Protein AF-A0A1B9B0V7-F1 (afdb_monomer)

pLDDT: mean 81.34, std 14.89, range [5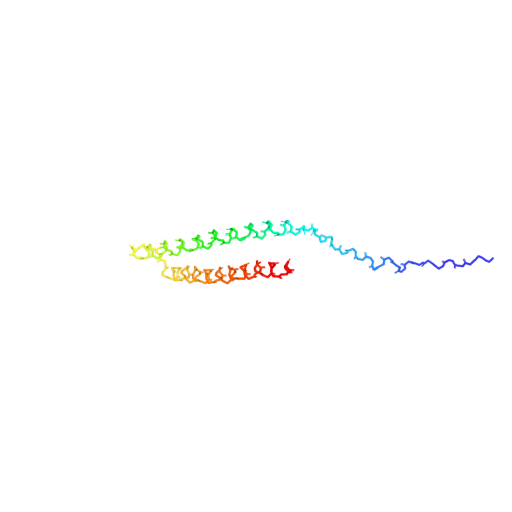0.75, 96.06]

Foldseek 3Di:
DDDDDDPPPPPPPPPPPDPPDPPCDPVNVVVVVVVVLVVLVVVLVVLVVVLVVLVVCVVVVHPHDPVVSVVSVVVSVVSVVVNVVVVVVVVVVVVVVVVVVD

Mean predicted aligned error: 13.0 Å

Sequence (102 aa):
MEPIQLNNSVSSIFTQKLPNSPNTTPYESQKSFASVLKKSIEEINTTQQESATMTQKLALGENVDLHNVMITSQKASITLQAAMEVRNKAVEAYQEIMRMSM

Secondary structure (DSSP, 8-state):
-PPP----TTTTSS-----------HHHHHHHHHHHHHHHHHHHHHHHHHHHHHHHHHHTT-S--HHHHHHHHHHHHHHHHHHHHHHHHHHHHHHHHHHH--

Radius of gyration: 27.79 Å; Cα contacts (8 Å, |Δi|>4): 31; chains: 1; bounding box: 95×32×55 Å

Structure (mmCIF, N/CA/C/O backbone):
data_AF-A0A1B9B0V7-F1
#
_entry.id   AF-A0A1B9B0V7-F1
#
loop_
_atom_site.group_PDB
_atom_site.id
_atom_site.type_symbol
_atom_site.label_atom_id
_atom_site.label_alt_id
_atom_site.label_comp_id
_atom_site.label_asym_id
_atom_site.label_entity_id
_atom_site.label_seq_id
_atom_site.pdbx_PDB_ins_code
_atom_site.Cartn_x
_atom_site.Cartn_y
_atom_site.Cartn_z
_atom_site.occupancy
_atom_site.B_iso_or_equiv
_atom_site.auth_seq_id
_atom_site.auth_comp_id
_atom_site.auth_asym_id
_atom_site.auth_atom_id
_atom_site.pdbx_PDB_model_num
ATOM 1 N N . MET A 1 1 ? 77.067 22.756 -13.889 1.00 50.75 1 MET A N 1
ATOM 2 C CA . MET A 1 1 ? 75.789 23.489 -13.786 1.00 50.75 1 MET A CA 1
ATOM 3 C C . MET A 1 1 ? 74.695 22.487 -14.119 1.00 50.75 1 MET A C 1
ATOM 5 O O . MET A 1 1 ? 74.474 22.218 -15.291 1.00 50.75 1 MET A O 1
ATOM 9 N N . GLU A 1 2 ? 74.134 21.825 -13.107 1.00 53.97 2 GLU A N 1
ATOM 10 C CA . GLU A 1 2 ? 73.054 20.842 -13.285 1.00 53.97 2 GLU A CA 1
ATOM 11 C C . GLU A 1 2 ? 71.706 21.560 -13.478 1.00 53.97 2 GLU A C 1
ATOM 13 O O . GLU A 1 2 ? 71.435 22.521 -12.753 1.00 53.97 2 GLU A O 1
ATOM 18 N N . PRO A 1 3 ? 70.868 21.152 -14.450 1.00 55.28 3 PRO A N 1
ATOM 19 C CA . PRO A 1 3 ? 69.569 21.773 -14.662 1.00 55.28 3 PRO A CA 1
ATOM 20 C C . PRO A 1 3 ? 68.582 21.372 -13.560 1.00 55.28 3 PRO A C 1
ATOM 22 O O . PRO A 1 3 ? 68.449 20.205 -13.195 1.00 55.28 3 PRO A O 1
ATOM 25 N N . ILE A 1 4 ? 67.868 22.373 -13.051 1.00 60.47 4 ILE A N 1
ATOM 26 C CA . ILE A 1 4 ? 66.798 22.244 -12.062 1.00 60.47 4 ILE A CA 1
ATOM 27 C C . ILE A 1 4 ? 65.682 21.369 -12.650 1.00 60.47 4 ILE A C 1
ATOM 29 O O . ILE A 1 4 ? 65.048 21.742 -13.637 1.00 60.47 4 ILE A O 1
ATOM 33 N N . GLN A 1 5 ? 65.424 20.216 -12.032 1.00 56.53 5 GLN A N 1
ATOM 34 C CA . GLN A 1 5 ? 64.264 19.381 -12.342 1.00 56.53 5 GLN A CA 1
ATOM 35 C C . GLN A 1 5 ? 63.019 19.996 -11.696 1.00 56.53 5 GLN A C 1
ATOM 37 O O . GLN A 1 5 ? 62.894 20.041 -10.470 1.00 56.53 5 GLN A O 1
ATOM 42 N N . LEU A 1 6 ? 62.101 20.493 -12.524 1.00 52.88 6 LEU A N 1
ATOM 43 C CA . LEU A 1 6 ? 60.824 21.040 -12.081 1.00 52.88 6 LEU A CA 1
ATOM 44 C C . LEU A 1 6 ? 59.933 19.883 -11.594 1.00 52.88 6 LEU A C 1
ATOM 46 O O . LEU A 1 6 ? 59.395 19.109 -12.383 1.00 52.88 6 LEU A O 1
ATOM 50 N N . ASN A 1 7 ? 59.825 19.738 -10.273 1.00 60.59 7 ASN A N 1
ATOM 51 C CA . ASN A 1 7 ? 58.964 18.762 -9.614 1.00 60.59 7 ASN A CA 1
ATOM 52 C C . ASN A 1 7 ? 57.489 19.049 -9.945 1.00 60.59 7 ASN A C 1
ATOM 54 O O . ASN A 1 7 ? 56.891 19.996 -9.435 1.00 60.59 7 ASN A O 1
ATOM 58 N N . ASN A 1 8 ? 56.900 18.197 -10.781 1.00 61.19 8 ASN A N 1
ATOM 59 C CA . ASN A 1 8 ? 55.516 18.275 -11.237 1.00 61.19 8 ASN A CA 1
ATOM 60 C C . ASN A 1 8 ? 54.524 17.746 -10.171 1.00 61.19 8 ASN A C 1
ATOM 62 O O . ASN A 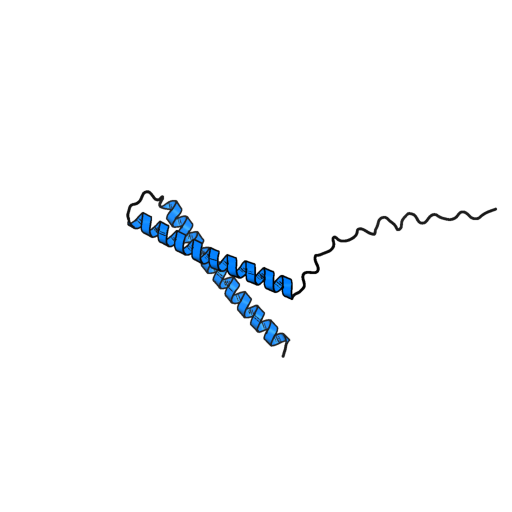1 8 ? 53.728 16.843 -10.420 1.00 61.19 8 ASN A O 1
ATOM 66 N N . SER A 1 9 ? 54.566 18.308 -8.959 1.00 58.12 9 SER A N 1
ATOM 67 C CA . SER A 1 9 ? 53.707 17.911 -7.825 1.00 58.12 9 SER A CA 1
ATOM 68 C C . SER A 1 9 ? 52.265 18.446 -7.890 1.00 58.12 9 SER A C 1
ATOM 70 O O . SER A 1 9 ? 51.515 18.297 -6.932 1.00 58.12 9 SER A O 1
ATOM 72 N N . VAL A 1 10 ? 51.838 19.045 -9.005 1.00 58.59 10 VAL A N 1
ATOM 73 C CA . VAL A 1 10 ? 50.476 19.602 -9.156 1.00 58.59 10 VAL A CA 1
ATOM 74 C C . VAL A 1 10 ? 49.476 18.636 -9.805 1.00 58.59 10 VAL A C 1
ATOM 76 O O . VAL A 1 10 ? 48.278 18.901 -9.807 1.00 58.59 10 VAL A O 1
ATOM 79 N N . SER A 1 11 ? 49.928 17.478 -10.293 1.00 53.47 11 SER A N 1
ATOM 80 C CA . SER A 1 11 ? 49.059 16.492 -10.958 1.00 53.47 11 SER A CA 1
ATOM 81 C C . SER A 1 11 ? 48.298 15.569 -9.991 1.00 53.47 11 SER A C 1
ATOM 83 O O . SER A 1 11 ? 47.427 14.817 -10.420 1.00 53.47 11 SER A O 1
ATOM 85 N N . SER A 1 12 ? 48.605 15.593 -8.689 1.00 55.56 12 SER A N 1
ATOM 86 C CA . SER A 1 12 ? 48.060 14.650 -7.696 1.00 55.56 12 SER A CA 1
ATOM 87 C C . SER A 1 12 ? 46.771 15.111 -7.003 1.00 55.56 12 SER A C 1
ATOM 89 O O . SER A 1 12 ? 46.142 14.319 -6.307 1.00 55.56 12 SER A O 1
ATOM 91 N N . ILE A 1 13 ? 46.329 16.353 -7.219 1.00 58.97 13 ILE A N 1
ATOM 92 C CA . ILE A 1 13 ? 45.152 16.934 -6.545 1.00 58.97 13 ILE A CA 1
ATOM 93 C C . ILE A 1 13 ? 43.819 16.717 -7.279 1.00 58.97 13 ILE A C 1
ATOM 95 O O . ILE A 1 13 ? 42.772 16.993 -6.704 1.00 58.97 13 ILE A O 1
ATOM 99 N N . PHE A 1 14 ? 43.819 16.186 -8.509 1.00 57.66 14 PHE A N 1
ATOM 100 C CA . PHE A 1 14 ? 42.581 16.006 -9.289 1.00 57.66 14 PHE A CA 1
ATOM 101 C C . PHE A 1 14 ? 42.087 14.553 -9.409 1.00 57.66 14 PHE A C 1
ATOM 103 O O . PHE A 1 14 ? 41.020 14.310 -9.964 1.00 57.66 14 PHE A O 1
ATOM 110 N N . THR A 1 15 ? 42.781 13.560 -8.842 1.00 58.41 15 THR A N 1
ATOM 111 C CA . THR A 1 15 ? 42.252 12.179 -8.826 1.00 58.41 15 THR A CA 1
ATOM 112 C C . THR A 1 15 ? 41.390 11.951 -7.585 1.00 58.41 15 THR A C 1
ATOM 114 O O . THR A 1 15 ? 41.691 11.119 -6.729 1.00 58.41 15 THR A O 1
ATOM 117 N N . GLN A 1 16 ? 40.287 12.697 -7.478 1.00 55.09 16 GLN A N 1
ATOM 118 C CA . GLN A 1 16 ? 39.199 12.313 -6.587 1.00 55.09 16 GLN A CA 1
ATOM 119 C C . GLN A 1 16 ? 38.523 11.088 -7.208 1.00 55.09 16 GLN A C 1
ATOM 121 O O . GLN A 1 16 ? 37.670 11.190 -8.086 1.00 55.09 16 GLN A O 1
ATOM 126 N N . LYS A 1 17 ? 38.968 9.913 -6.761 1.00 52.38 17 LYS A N 1
ATOM 127 C CA . LYS A 1 17 ? 38.316 8.618 -6.951 1.00 52.38 17 LYS A CA 1
ATOM 128 C C . LYS A 1 17 ? 36.813 8.785 -6.707 1.00 52.38 17 LYS A C 1
ATOM 130 O O . LYS A 1 17 ? 36.393 8.940 -5.560 1.00 52.38 17 LYS A O 1
ATOM 135 N N . LEU A 1 18 ? 36.021 8.772 -7.783 1.00 52.88 18 LEU A N 1
ATOM 136 C CA . LEU A 1 18 ? 34.573 8.622 -7.682 1.00 52.88 18 LEU A CA 1
ATOM 137 C C . LEU A 1 18 ? 34.300 7.393 -6.800 1.00 52.88 18 LEU A C 1
ATOM 139 O O . LEU A 1 18 ? 34.965 6.363 -6.980 1.00 52.88 18 LEU A O 1
ATOM 143 N N . PRO A 1 19 ? 33.370 7.480 -5.834 1.00 54.31 19 PRO A N 1
ATOM 144 C CA . PRO A 1 19 ? 32.979 6.321 -5.060 1.00 54.31 19 PRO A CA 1
ATOM 145 C C . PRO A 1 19 ? 32.515 5.255 -6.046 1.00 54.31 19 PRO A C 1
ATOM 147 O O . PRO A 1 19 ? 31.714 5.518 -6.940 1.00 54.31 19 PRO A O 1
ATOM 150 N N . ASN A 1 20 ? 33.108 4.076 -5.898 1.00 53.00 20 ASN A N 1
ATOM 151 C CA . ASN A 1 20 ? 32.792 2.867 -6.628 1.00 53.00 20 ASN A CA 1
ATOM 152 C C . ASN A 1 20 ? 31.273 2.664 -6.570 1.00 53.00 20 ASN A C 1
ATOM 154 O O . ASN A 1 20 ? 30.753 2.210 -5.551 1.00 53.00 20 ASN A O 1
ATOM 158 N N . SER A 1 21 ? 30.569 3.068 -7.630 1.00 58.56 21 SER A N 1
ATOM 159 C CA .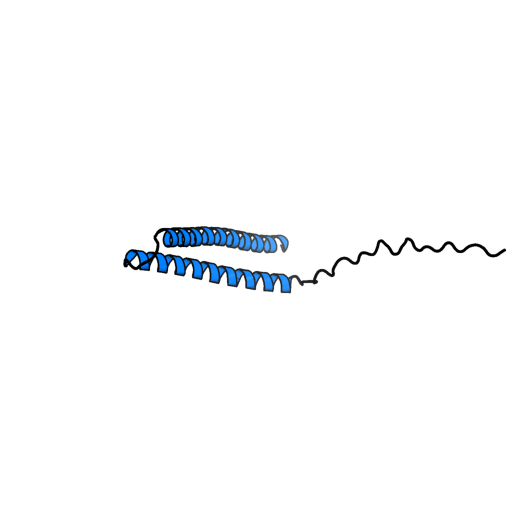 SER A 1 21 ? 29.160 2.741 -7.796 1.00 58.56 21 SER A CA 1
ATOM 160 C C . SER A 1 21 ? 29.098 1.217 -7.741 1.00 58.56 21 SER A C 1
ATOM 162 O O . SER A 1 21 ? 29.861 0.577 -8.475 1.00 58.56 21 SER A O 1
ATOM 164 N N . PRO A 1 22 ? 28.311 0.600 -6.843 1.00 59.56 22 PRO A N 1
ATOM 165 C CA . PRO A 1 22 ? 28.138 -0.837 -6.905 1.00 59.56 22 PRO A CA 1
ATOM 166 C C . PRO A 1 22 ? 27.628 -1.123 -8.314 1.00 59.56 22 PRO A C 1
ATOM 168 O O . PRO A 1 22 ? 26.576 -0.613 -8.705 1.00 59.56 22 PRO A O 1
ATOM 171 N N . ASN A 1 23 ? 28.427 -1.857 -9.095 1.00 60.94 23 ASN A N 1
ATOM 172 C CA . ASN A 1 23 ? 28.062 -2.359 -10.413 1.00 60.94 23 ASN A CA 1
ATOM 173 C C . ASN A 1 23 ? 26.914 -3.356 -10.218 1.00 60.94 23 ASN A C 1
ATOM 175 O O . ASN A 1 23 ? 27.106 -4.565 -10.294 1.00 60.94 23 ASN A O 1
ATOM 179 N N . THR A 1 24 ? 25.738 -2.838 -9.873 1.00 68.94 24 THR A N 1
ATOM 180 C CA . THR A 1 24 ? 24.500 -3.589 -9.781 1.00 68.94 24 THR A CA 1
ATOM 181 C C . THR A 1 24 ? 24.185 -3.986 -11.201 1.00 68.94 24 THR A C 1
ATOM 183 O O . THR A 1 24 ? 23.910 -3.155 -12.071 1.00 68.94 24 THR A O 1
ATOM 186 N N . THR A 1 25 ? 24.339 -5.275 -11.475 1.00 83.94 25 THR A N 1
ATOM 187 C CA . THR A 1 25 ? 24.000 -5.789 -12.796 1.00 83.94 25 THR A CA 1
ATOM 188 C C . THR A 1 25 ? 22.511 -5.520 -13.051 1.00 83.94 25 THR A C 1
ATOM 190 O O . THR A 1 25 ? 21.724 -5.485 -12.097 1.00 83.94 25 THR A O 1
ATOM 193 N N . PRO A 1 26 ? 22.072 -5.360 -14.312 1.00 79.50 26 PRO A N 1
ATOM 194 C CA . PRO A 1 26 ? 20.650 -5.205 -14.627 1.00 79.50 26 PRO A CA 1
ATOM 195 C C . PRO A 1 26 ? 19.771 -6.280 -13.962 1.00 79.50 26 PRO A C 1
ATOM 197 O O . PRO A 1 26 ? 18.665 -5.995 -13.507 1.00 79.50 26 PRO A O 1
ATOM 200 N N . TYR A 1 27 ? 20.313 -7.494 -13.817 1.00 81.00 27 TYR A N 1
ATOM 201 C CA . TYR A 1 27 ? 19.690 -8.610 -13.113 1.00 81.00 27 TYR A CA 1
ATOM 202 C C . TYR A 1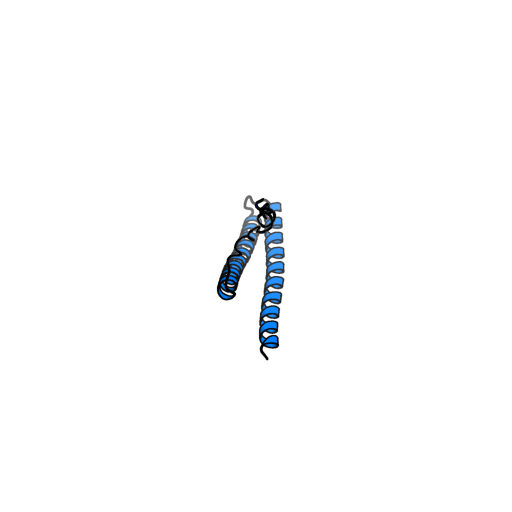 27 ? 19.518 -8.375 -11.599 1.00 81.00 27 TYR A C 1
ATOM 204 O O . TYR A 1 27 ? 18.452 -8.643 -11.043 1.00 81.00 27 TYR A O 1
ATOM 212 N N . GLU A 1 28 ? 20.532 -7.845 -10.912 1.00 83.94 28 GLU A N 1
ATOM 213 C CA . GLU A 1 28 ? 20.435 -7.515 -9.482 1.00 83.94 28 GLU A CA 1
ATOM 214 C C . GLU A 1 28 ? 19.445 -6.377 -9.219 1.00 83.94 28 GLU A C 1
ATOM 216 O O . GLU A 1 28 ? 18.650 -6.455 -8.277 1.00 83.94 28 GLU A O 1
ATOM 221 N N . SER A 1 29 ? 19.425 -5.364 -10.087 1.00 81.75 29 SER A N 1
ATOM 222 C CA . SER A 1 29 ? 18.456 -4.266 -10.025 1.00 81.75 29 SER A CA 1
ATOM 223 C C . SER A 1 29 ? 17.022 -4.760 -10.234 1.00 81.75 29 SER A C 1
ATOM 225 O O . SER A 1 29 ? 16.127 -4.386 -9.474 1.00 81.75 29 SER A O 1
ATOM 227 N N . GLN A 1 30 ? 16.801 -5.675 -11.187 1.00 83.19 30 GLN A N 1
ATOM 228 C CA . GLN A 1 30 ? 15.498 -6.310 -11.405 1.00 83.19 30 GLN A CA 1
ATOM 229 C C . GLN A 1 30 ? 15.047 -7.126 -10.185 1.00 83.19 30 GLN A C 1
ATOM 231 O O . GLN A 1 30 ? 13.890 -7.034 -9.772 1.00 83.19 30 GLN A O 1
ATOM 236 N N . LYS A 1 31 ? 15.956 -7.895 -9.571 1.00 86.06 31 LYS A N 1
ATOM 237 C CA . LYS A 1 31 ? 15.664 -8.674 -8.359 1.00 86.06 31 LYS A CA 1
ATOM 238 C C . LYS A 1 31 ? 15.321 -7.775 -7.167 1.00 86.06 31 LYS A C 1
ATOM 240 O O . LYS A 1 31 ? 14.387 -8.079 -6.425 1.00 86.06 31 LYS A O 1
ATOM 245 N N . SER A 1 32 ? 16.048 -6.670 -6.996 1.00 86.69 32 SER A N 1
ATOM 246 C CA . SER A 1 32 ? 15.774 -5.671 -5.957 1.00 86.69 32 SER A CA 1
ATOM 247 C C . SER A 1 32 ? 14.398 -5.031 -6.151 1.00 86.69 32 SER A C 1
ATOM 249 O O . SER A 1 32 ? 13.579 -5.039 -5.232 1.00 86.69 32 SER A O 1
ATOM 251 N N . PHE A 1 33 ? 14.091 -4.584 -7.373 1.00 84.62 33 PHE A N 1
ATOM 252 C CA . PHE A 1 33 ? 12.783 -4.028 -7.710 1.00 84.62 33 PHE A CA 1
ATOM 253 C C . PHE A 1 33 ? 11.648 -5.029 -7.465 1.00 84.62 33 PHE A C 1
ATOM 255 O O . PHE A 1 33 ? 10.661 -4.681 -6.824 1.00 84.62 33 PHE A O 1
ATOM 262 N N . ALA A 1 34 ? 11.797 -6.283 -7.903 1.00 87.31 34 ALA A N 1
ATOM 263 C CA . ALA A 1 34 ? 10.796 -7.324 -7.677 1.00 87.31 34 ALA A CA 1
ATOM 264 C C . ALA A 1 34 ? 10.548 -7.583 -6.180 1.00 87.31 34 ALA A C 1
ATOM 266 O O . ALA A 1 34 ? 9.404 -7.767 -5.766 1.00 87.31 34 ALA A O 1
ATOM 267 N N . SER A 1 35 ? 11.604 -7.557 -5.361 1.00 90.12 35 SER A N 1
ATOM 268 C CA . SER A 1 35 ? 11.499 -7.677 -3.902 1.00 90.12 35 SER A CA 1
ATOM 269 C C . SER A 1 35 ? 10.730 -6.504 -3.285 1.00 90.12 35 SER A C 1
ATOM 271 O O . SER A 1 35 ? 9.800 -6.713 -2.506 1.00 90.12 35 SER A O 1
ATOM 273 N N . VAL A 1 36 ? 11.070 -5.270 -3.677 1.00 88.62 36 VAL A N 1
ATOM 274 C CA . VAL A 1 36 ? 10.377 -4.059 -3.213 1.00 88.62 36 VAL A CA 1
ATOM 275 C C . VAL A 1 36 ? 8.912 -4.082 -3.637 1.00 88.62 36 VAL A C 1
ATOM 277 O O . VAL A 1 36 ? 8.045 -3.888 -2.794 1.00 88.62 36 VAL A O 1
ATOM 280 N N . LEU A 1 37 ? 8.622 -4.401 -4.900 1.00 87.56 37 LEU A N 1
ATOM 281 C CA . LEU A 1 37 ? 7.258 -4.496 -5.415 1.00 87.56 37 LEU A CA 1
ATOM 282 C C . LEU A 1 37 ? 6.436 -5.536 -4.648 1.00 87.56 37 LEU A C 1
ATOM 284 O O . LEU A 1 37 ? 5.303 -5.257 -4.262 1.00 87.56 37 LEU A O 1
ATOM 288 N N . LYS A 1 38 ? 7.010 -6.716 -4.382 1.00 90.94 38 LYS A N 1
ATOM 289 C CA . LYS A 1 38 ? 6.353 -7.751 -3.576 1.00 90.94 38 LYS A CA 1
ATOM 290 C C . LYS A 1 38 ? 6.014 -7.228 -2.179 1.00 90.94 38 LYS A C 1
ATOM 292 O O . LYS A 1 38 ? 4.869 -7.349 -1.751 1.00 90.94 38 LYS A O 1
ATOM 297 N N . LYS A 1 39 ? 6.982 -6.599 -1.508 1.00 91.62 39 LYS A N 1
ATOM 298 C CA . LYS A 1 39 ? 6.782 -6.005 -0.182 1.00 91.62 39 LYS A CA 1
ATOM 299 C C . LYS A 1 39 ? 5.698 -4.925 -0.204 1.00 91.62 39 LYS A C 1
ATOM 301 O O . LYS A 1 39 ? 4.846 -4.904 0.675 1.00 91.62 39 LYS A O 1
ATOM 306 N N . SER A 1 40 ? 5.692 -4.061 -1.216 1.00 89.50 40 SER A N 1
ATOM 307 C CA . SER A 1 40 ? 4.671 -3.023 -1.364 1.00 89.50 40 SER A CA 1
ATOM 308 C C . SER A 1 40 ? 3.270 -3.612 -1.548 1.00 89.50 40 SER A C 1
ATOM 310 O O . SER A 1 40 ? 2.325 -3.102 -0.957 1.00 89.50 40 SER A O 1
ATOM 312 N N . ILE A 1 41 ? 3.118 -4.702 -2.311 1.00 92.06 41 ILE A N 1
ATOM 313 C CA . ILE A 1 41 ? 1.829 -5.403 -2.466 1.00 92.06 41 ILE A CA 1
ATOM 314 C C . ILE A 1 41 ? 1.347 -5.983 -1.130 1.00 92.06 41 ILE A C 1
ATOM 316 O O . ILE A 1 41 ? 0.172 -5.843 -0.786 1.00 92.06 41 ILE A O 1
ATOM 320 N N . GLU A 1 42 ? 2.243 -6.604 -0.361 1.00 94.19 42 GLU A N 1
ATOM 321 C CA . GLU A 1 42 ? 1.934 -7.105 0.985 1.00 94.19 42 GLU A CA 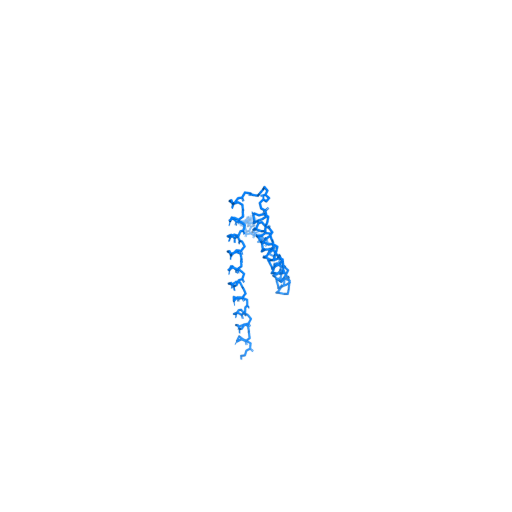1
ATOM 322 C C . GLU A 1 42 ? 1.523 -5.962 1.930 1.00 94.19 42 GLU A C 1
ATOM 324 O O . GLU A 1 42 ? 0.559 -6.086 2.689 1.00 94.19 42 GLU A O 1
ATOM 329 N N . GLU A 1 43 ? 2.192 -4.812 1.839 1.00 92.56 43 GLU A N 1
ATOM 330 C CA . GLU A 1 43 ? 1.879 -3.620 2.629 1.00 92.56 43 GLU A CA 1
ATOM 331 C C . GLU A 1 43 ? 0.514 -3.021 2.259 1.00 92.56 43 GLU A C 1
ATOM 333 O O . GLU A 1 43 ? -0.278 -2.703 3.148 1.00 92.56 43 GLU A O 1
ATOM 338 N N . ILE A 1 44 ? 0.172 -2.947 0.968 1.00 93.75 44 ILE A N 1
ATOM 339 C CA . ILE A 1 44 ? -1.161 -2.523 0.506 1.00 93.75 44 ILE A CA 1
ATOM 340 C C . ILE A 1 44 ? -2.242 -3.440 1.087 1.00 93.75 44 ILE A C 1
ATOM 342 O O . ILE A 1 44 ? -3.246 -2.956 1.614 1.00 93.75 44 ILE A O 1
ATOM 346 N N . ASN A 1 45 ? -2.035 -4.760 1.026 1.00 94.69 45 ASN A N 1
ATOM 347 C CA . ASN A 1 45 ? -2.979 -5.729 1.579 1.00 94.69 45 ASN A CA 1
ATOM 348 C C . ASN A 1 45 ? -3.157 -5.553 3.094 1.00 94.69 45 ASN A C 1
ATOM 350 O O . ASN A 1 45 ? -4.287 -5.531 3.584 1.00 94.69 45 ASN A O 1
ATOM 354 N N . THR A 1 46 ? -2.048 -5.361 3.810 1.00 95.12 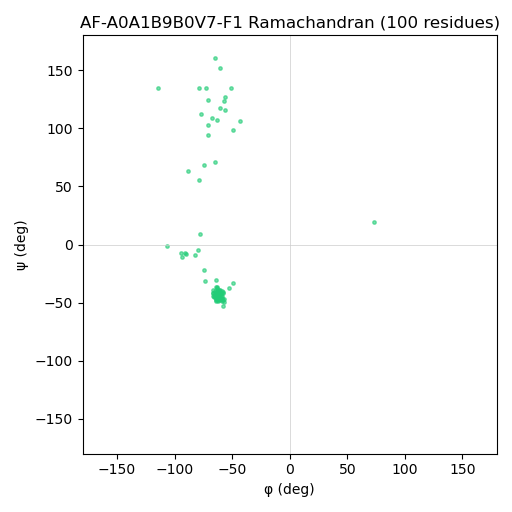46 THR A N 1
ATOM 355 C CA . THR A 1 46 ? -2.043 -5.112 5.256 1.00 95.12 46 THR A CA 1
ATOM 356 C C . THR A 1 46 ? -2.825 -3.846 5.595 1.00 95.12 46 THR A C 1
ATOM 358 O O . THR A 1 46 ? -3.702 -3.875 6.453 1.00 95.12 46 THR A O 1
ATOM 361 N N . THR A 1 47 ? -2.579 -2.753 4.869 1.00 94.25 47 THR A N 1
ATOM 362 C CA . THR A 1 47 ? -3.250 -1.462 5.097 1.00 94.25 47 THR A CA 1
ATOM 363 C C . THR A 1 47 ? -4.761 -1.560 4.843 1.00 94.25 47 THR A C 1
ATOM 365 O O . THR A 1 47 ? -5.561 -0.994 5.587 1.00 94.25 47 THR A O 1
ATOM 368 N N . GLN A 1 48 ? -5.173 -2.329 3.828 1.00 94.38 48 GLN A N 1
ATOM 369 C CA . GLN A 1 48 ? -6.586 -2.616 3.560 1.00 94.38 48 GLN A CA 1
ATOM 370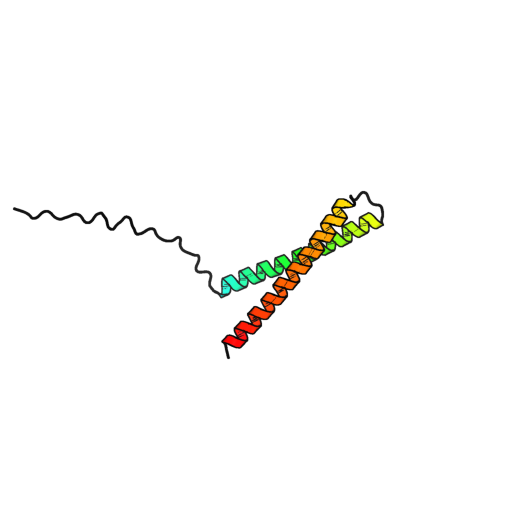 C C . GLN A 1 48 ? -7.245 -3.448 4.668 1.00 94.38 48 GLN A C 1
ATOM 372 O O . GLN A 1 48 ? -8.353 -3.126 5.098 1.00 94.38 48 GLN A O 1
ATOM 377 N N . GLN A 1 49 ? -6.579 -4.501 5.149 1.00 96.06 49 GLN A N 1
ATOM 378 C CA . GLN A 1 49 ? -7.083 -5.312 6.264 1.00 96.06 49 GLN A CA 1
ATOM 379 C C . GLN A 1 49 ? -7.194 -4.505 7.559 1.00 96.06 49 GLN A C 1
ATOM 381 O O . GLN A 1 49 ? -8.177 -4.642 8.289 1.00 96.06 49 GLN A O 1
ATOM 386 N N . GLU A 1 50 ? -6.214 -3.648 7.832 1.00 93.88 50 GLU A N 1
ATOM 387 C CA . GLU A 1 50 ? -6.224 -2.757 8.986 1.00 93.88 50 GLU A CA 1
ATOM 388 C C . GLU A 1 50 ? -7.422 -1.804 8.923 1.00 93.88 50 GLU A C 1
ATOM 390 O O . GLU A 1 50 ? -8.177 -1.706 9.891 1.00 93.88 50 GLU A O 1
ATOM 395 N N . SER A 1 51 ? -7.664 -1.182 7.762 1.00 92.75 51 SER A N 1
ATOM 396 C CA . SER A 1 51 ? -8.843 -0.340 7.545 1.00 92.75 51 SER A CA 1
ATOM 397 C C . SER A 1 51 ? -10.139 -1.106 7.793 1.00 92.75 51 SER A C 1
ATOM 399 O O . SER A 1 51 ? -10.986 -0.638 8.550 1.00 92.75 51 SER A O 1
ATOM 401 N N . ALA A 1 52 ? -10.291 -2.295 7.202 1.00 93.00 52 ALA A N 1
ATOM 402 C CA . ALA A 1 52 ? -11.491 -3.113 7.367 1.00 93.00 52 ALA A CA 1
ATOM 403 C C . ALA A 1 52 ? -11.726 -3.498 8.836 1.00 93.00 52 ALA A C 1
ATOM 405 O O . ALA A 1 52 ? -12.845 -3.393 9.339 1.00 93.00 52 ALA A O 1
ATOM 406 N N . THR A 1 53 ? -10.659 -3.873 9.543 1.00 94.25 53 THR A N 1
ATOM 407 C CA . THR A 1 53 ? -10.709 -4.218 10.968 1.00 94.25 53 THR A CA 1
ATOM 408 C C . THR A 1 53 ? -11.141 -3.019 11.807 1.00 94.25 53 THR A C 1
ATOM 410 O O . THR A 1 53 ? -12.021 -3.143 12.653 1.00 94.25 53 THR A O 1
ATOM 413 N N . MET A 1 54 ? -10.556 -1.845 11.567 1.00 92.12 54 MET A N 1
ATOM 414 C CA . MET A 1 54 ? -10.887 -0.612 12.285 1.00 92.12 54 MET A CA 1
ATOM 415 C C . MET A 1 54 ? -12.342 -0.189 12.048 1.00 92.12 54 MET A C 1
ATOM 417 O O . MET A 1 54 ? -13.048 0.149 12.998 1.00 92.12 54 MET A O 1
ATOM 421 N N . THR A 1 55 ? -12.824 -0.286 10.806 1.00 90.38 55 THR A N 1
ATOM 422 C CA . THR A 1 55 ? -14.232 -0.042 10.466 1.00 90.38 55 THR A CA 1
ATO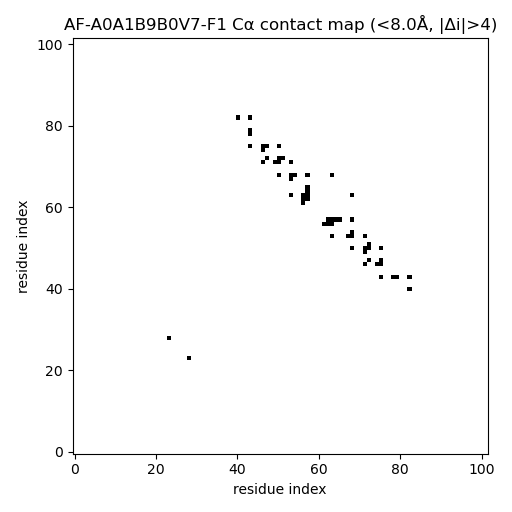M 423 C C . THR A 1 55 ? -15.163 -1.033 11.161 1.00 90.38 55 THR A C 1
ATOM 425 O O . THR A 1 55 ? -16.195 -0.629 11.693 1.00 90.38 55 THR A O 1
ATOM 428 N N . GLN A 1 56 ? -14.799 -2.316 11.205 1.00 92.75 56 GLN A N 1
ATOM 429 C CA . GLN A 1 56 ? -15.593 -3.338 11.882 1.00 92.75 56 GLN A CA 1
ATOM 430 C C . GLN A 1 56 ? -15.670 -3.085 13.391 1.00 92.75 56 GLN A C 1
ATOM 432 O O . GLN A 1 56 ? -16.762 -3.105 13.952 1.00 92.75 56 GLN A O 1
ATOM 437 N N . LYS A 1 57 ? -14.541 -2.798 14.045 1.00 91.50 57 LYS A N 1
ATOM 438 C CA . LYS A 1 57 ? -14.496 -2.476 15.479 1.00 91.50 57 LYS A CA 1
ATOM 439 C C . LYS A 1 57 ? -15.373 -1.277 15.823 1.00 91.50 57 LYS A C 1
ATOM 441 O O . LYS A 1 57 ? -16.111 -1.313 16.804 1.00 91.50 57 LYS A O 1
ATOM 446 N N . LEU A 1 58 ? -15.350 -0.251 14.974 1.00 91.00 58 LEU A N 1
ATOM 447 C CA . LEU A 1 58 ? -16.202 0.924 15.131 1.00 91.00 58 LEU A CA 1
ATOM 448 C C . LEU A 1 58 ? -17.685 0.569 14.986 1.00 91.00 58 LEU A C 1
ATOM 450 O O . LEU A 1 58 ? -18.495 0.993 15.804 1.00 91.00 58 LEU A O 1
ATOM 454 N N . ALA A 1 59 ? -18.042 -0.236 13.982 1.00 89.19 59 ALA A N 1
ATOM 455 C CA . ALA A 1 59 ? -19.417 -0.691 13.774 1.00 89.19 59 ALA A CA 1
ATOM 456 C C . ALA A 1 59 ? -19.938 -1.570 14.927 1.00 89.19 59 ALA A C 1
ATOM 458 O O . ALA A 1 59 ? -21.131 -1.554 15.221 1.00 89.19 59 ALA A O 1
ATOM 459 N N . LEU A 1 60 ? -19.047 -2.309 15.594 1.00 93.38 60 LEU A N 1
ATOM 460 C CA . LEU A 1 60 ? -19.348 -3.111 16.783 1.00 93.38 60 LEU A CA 1
ATOM 461 C C . LEU A 1 60 ? -19.416 -2.280 18.077 1.00 93.38 60 LEU A C 1
ATOM 463 O O . LEU A 1 60 ? -19.760 -2.822 19.125 1.00 93.38 60 LEU A O 1
ATOM 467 N N . GLY A 1 61 ? -19.112 -0.979 18.021 1.00 86.75 61 GLY A N 1
ATOM 468 C CA . GLY A 1 61 ? -19.103 -0.100 19.191 1.00 86.75 61 GLY A CA 1
ATOM 469 C C . GLY A 1 61 ? -17.920 -0.335 20.134 1.00 86.75 61 GLY A C 1
ATOM 470 O O . GLY A 1 61 ? -17.985 0.055 21.301 1.00 86.75 61 GLY A O 1
ATOM 471 N N . GLU A 1 62 ? -16.844 -0.975 19.661 1.00 88.19 62 GLU A N 1
ATOM 472 C CA . GLU A 1 62 ? -15.599 -1.082 20.424 1.00 88.19 62 GLU A CA 1
ATOM 473 C C . GLU A 1 62 ? -14.965 0.304 20.632 1.00 88.19 62 GLU A C 1
ATOM 475 O O . GLU A 1 62 ? -15.248 1.258 19.906 1.00 88.19 62 GLU A O 1
ATOM 480 N N . ASN A 1 63 ? -14.075 0.425 21.624 1.00 80.56 63 ASN A N 1
ATOM 481 C CA . ASN A 1 63 ? -13.395 1.678 21.960 1.00 80.56 63 ASN A CA 1
ATOM 482 C C . ASN A 1 63 ? -12.304 2.023 20.922 1.00 80.56 63 ASN A C 1
ATOM 484 O O . ASN A 1 63 ? -11.108 1.933 21.190 1.00 80.56 63 ASN A O 1
ATOM 488 N N . VAL A 1 64 ? -12.723 2.360 19.703 1.00 84.00 64 VAL A N 1
ATOM 489 C CA . VAL A 1 64 ? -11.862 2.831 18.617 1.00 84.00 64 VAL A CA 1
ATOM 490 C C . VAL A 1 64 ? -12.201 4.277 18.275 1.00 84.00 64 VAL A C 1
ATOM 492 O O . VAL A 1 64 ? -13.366 4.650 18.155 1.00 84.00 64 VAL A O 1
ATOM 495 N N . ASP A 1 65 ? -11.171 5.109 18.124 1.00 89.56 65 ASP A N 1
ATOM 496 C CA . ASP A 1 65 ? -11.348 6.509 17.739 1.00 89.56 65 ASP A CA 1
ATOM 497 C C . ASP A 1 65 ? -11.777 6.602 16.270 1.00 89.56 65 ASP A C 1
ATOM 499 O O . ASP A 1 65 ? -11.078 6.115 15.375 1.00 89.56 65 ASP A O 1
ATOM 503 N N . LEU A 1 66 ? -12.906 7.266 16.019 1.00 89.00 66 LEU A N 1
ATOM 504 C CA . LEU A 1 66 ? -13.422 7.535 14.678 1.00 89.00 66 LEU A CA 1
ATOM 505 C C . LEU A 1 66 ? -12.375 8.205 13.769 1.00 89.00 66 LEU A C 1
ATOM 507 O O . LEU A 1 66 ? -12.296 7.868 12.587 1.00 89.00 66 LEU A O 1
ATOM 511 N N . HIS A 1 67 ? -11.548 9.112 14.301 1.00 92.12 67 HIS A N 1
ATOM 512 C CA . HIS A 1 67 ? -10.479 9.762 13.540 1.00 92.12 67 HIS A CA 1
ATOM 513 C C . HIS A 1 67 ? -9.471 8.743 13.025 1.00 92.12 67 HIS A C 1
ATOM 515 O O . HIS A 1 67 ? -9.093 8.803 11.857 1.00 92.12 67 HIS A O 1
ATOM 521 N N . ASN A 1 68 ? -9.081 7.775 13.856 1.00 90.62 68 ASN A N 1
ATOM 522 C CA . ASN A 1 68 ? -8.146 6.732 13.446 1.00 90.62 68 ASN A CA 1
ATOM 523 C C . ASN A 1 68 ? -8.748 5.862 12.340 1.00 90.62 68 ASN A C 1
ATOM 525 O O . ASN A 1 68 ? -8.067 5.584 11.359 1.00 90.62 68 ASN A O 1
ATOM 529 N N . VAL A 1 69 ? -10.031 5.498 12.436 1.00 91.88 69 VAL A N 1
ATOM 530 C CA . VAL A 1 69 ? -10.716 4.742 11.371 1.00 91.88 69 VAL A CA 1
ATOM 531 C C . VAL A 1 69 ? -10.716 5.518 10.054 1.00 91.88 69 VAL A C 1
ATOM 533 O O . VAL A 1 69 ? -10.371 4.961 9.011 1.00 91.88 69 VAL A O 1
ATOM 536 N N . MET A 1 70 ? -11.055 6.811 10.093 1.00 92.56 70 MET A N 1
ATOM 537 C CA . MET A 1 70 ? -11.050 7.662 8.901 1.00 92.56 70 MET A CA 1
ATOM 538 C C . MET A 1 70 ? -9.650 7.799 8.298 1.00 92.56 70 MET A C 1
ATOM 540 O O . MET A 1 70 ? -9.494 7.663 7.085 1.00 92.56 70 MET A O 1
ATOM 544 N N . ILE A 1 71 ? -8.625 8.020 9.127 1.00 94.06 71 ILE A N 1
ATOM 545 C CA . ILE A 1 71 ? -7.232 8.129 8.677 1.00 94.06 71 ILE A CA 1
ATOM 546 C C . ILE A 1 71 ? -6.778 6.818 8.035 1.00 94.06 71 ILE A C 1
ATOM 548 O O . ILE A 1 71 ? -6.232 6.843 6.932 1.00 94.06 71 ILE A O 1
ATOM 552 N N . THR A 1 72 ? -7.028 5.673 8.676 1.00 92.88 72 THR A N 1
ATOM 553 C CA . THR A 1 72 ? -6.637 4.363 8.141 1.00 92.88 72 THR A CA 1
ATOM 554 C C . THR A 1 72 ? -7.361 4.060 6.828 1.00 92.88 72 THR A C 1
ATOM 556 O O . THR A 1 72 ? -6.726 3.606 5.876 1.00 92.88 72 THR A O 1
ATOM 559 N N . SER A 1 73 ? -8.648 4.399 6.718 1.00 93.19 73 SER A N 1
ATOM 560 C CA . SER A 1 73 ? -9.418 4.258 5.475 1.00 93.19 73 SER A CA 1
ATOM 561 C C . SER A 1 73 ? -8.891 5.148 4.349 1.00 93.19 73 SER A C 1
ATOM 563 O O . SER A 1 73 ? -8.755 4.705 3.202 1.00 93.19 73 SER A O 1
ATOM 565 N N . GLN A 1 74 ? -8.556 6.403 4.656 1.00 94.69 74 GLN A N 1
ATOM 566 C CA . GLN A 1 74 ? -7.993 7.325 3.674 1.00 94.69 74 GLN A CA 1
ATOM 567 C C . GLN A 1 74 ? -6.601 6.870 3.224 1.00 94.69 74 GLN A C 1
ATOM 569 O O . GLN A 1 74 ? -6.302 6.893 2.029 1.00 94.69 74 GLN A O 1
ATOM 574 N N . LYS A 1 75 ? -5.773 6.402 4.165 1.00 93.69 75 LYS A N 1
ATOM 575 C CA . LYS A 1 75 ? -4.457 5.822 3.888 1.00 93.69 75 LYS A CA 1
ATOM 576 C C . LYS A 1 75 ? -4.589 4.635 2.937 1.00 93.69 75 LYS A C 1
ATOM 578 O O . LYS A 1 75 ? -3.968 4.650 1.881 1.00 93.69 75 LYS A O 1
ATOM 583 N N . ALA A 1 76 ? -5.443 3.662 3.257 1.00 93.75 76 ALA A N 1
ATOM 584 C CA . ALA A 1 76 ? -5.659 2.486 2.417 1.00 93.75 76 ALA A CA 1
ATOM 585 C C . ALA A 1 76 ? -6.116 2.863 0.994 1.00 93.75 76 ALA A C 1
ATOM 587 O O . ALA A 1 76 ? -5.597 2.325 0.014 1.00 93.75 76 ALA A O 1
ATOM 588 N N . SER A 1 77 ? -7.013 3.849 0.874 1.00 94.06 77 SER A N 1
ATOM 589 C CA . SER A 1 77 ? -7.512 4.342 -0.417 1.00 94.06 77 SER A CA 1
ATOM 590 C C . SER A 1 77 ? -6.414 4.991 -1.266 1.00 94.06 77 SER A C 1
ATOM 592 O O . SER A 1 77 ? -6.252 4.645 -2.436 1.00 94.06 77 SER A O 1
ATOM 594 N N . ILE A 1 78 ? -5.626 5.900 -0.682 1.00 95.31 78 ILE A N 1
ATOM 595 C CA . ILE A 1 78 ? -4.524 6.580 -1.383 1.00 95.31 78 ILE A CA 1
ATOM 596 C C . ILE A 1 78 ? -3.436 5.573 -1.773 1.00 95.31 78 ILE A C 1
ATOM 598 O O . ILE A 1 78 ? -2.933 5.601 -2.895 1.00 95.31 78 ILE A O 1
ATOM 602 N N . THR A 1 79 ? -3.092 4.648 -0.875 1.00 93.56 79 THR A N 1
ATOM 603 C CA . THR A 1 79 ? -2.102 3.599 -1.139 1.00 93.56 79 THR A CA 1
ATOM 604 C C . THR A 1 79 ? -2.540 2.689 -2.290 1.00 93.56 79 THR A C 1
ATOM 606 O O . THR A 1 79 ? -1.725 2.375 -3.157 1.00 93.56 79 THR A O 1
ATOM 609 N N . LEU A 1 80 ? -3.824 2.327 -2.370 1.00 93.31 80 LEU A N 1
ATOM 610 C CA . LEU A 1 80 ? -4.359 1.557 -3.494 1.00 93.31 80 LEU A CA 1
ATOM 611 C C . LEU A 1 80 ? -4.303 2.337 -4.816 1.00 93.31 80 LEU A C 1
ATOM 613 O O . LEU A 1 80 ? -3.921 1.774 -5.841 1.00 93.31 80 LEU A O 1
ATOM 617 N N . GLN A 1 81 ? -4.645 3.627 -4.803 1.00 94.38 81 GLN A N 1
ATOM 618 C CA . GLN A 1 81 ? -4.534 4.480 -5.991 1.00 94.38 81 GLN A CA 1
ATOM 619 C C . GLN A 1 81 ? -3.087 4.554 -6.490 1.00 94.38 81 GLN A C 1
ATOM 621 O O . GLN A 1 81 ? -2.827 4.313 -7.667 1.00 94.38 81 GLN A O 1
ATOM 626 N N . ALA A 1 82 ? -2.133 4.787 -5.587 1.00 92.81 82 ALA A N 1
ATOM 627 C CA . ALA A 1 82 ? -0.714 4.786 -5.926 1.00 92.81 82 ALA A CA 1
ATOM 628 C C . ALA A 1 82 ? -0.260 3.435 -6.508 1.00 92.81 82 ALA A C 1
ATOM 630 O O . ALA A 1 82 ? 0.491 3.393 -7.482 1.00 92.81 82 ALA A O 1
ATOM 631 N N . ALA A 1 83 ? -0.753 2.321 -5.960 1.00 91.56 83 ALA A N 1
ATOM 632 C CA . ALA A 1 83 ? -0.456 0.987 -6.472 1.00 91.56 83 ALA A CA 1
A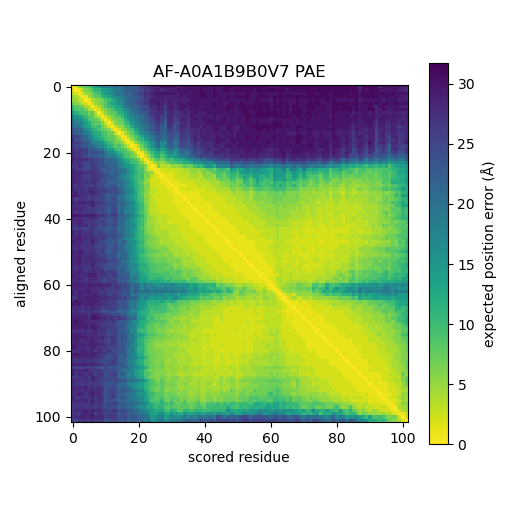TOM 633 C C . ALA A 1 83 ? -0.940 0.781 -7.914 1.00 91.56 83 ALA A C 1
ATOM 635 O O . ALA A 1 83 ? -0.245 0.159 -8.719 1.00 91.56 83 ALA A O 1
ATOM 636 N N . MET A 1 84 ? -2.119 1.309 -8.249 1.00 92.88 84 MET A N 1
ATOM 637 C CA . MET A 1 84 ? -2.670 1.244 -9.603 1.00 92.88 84 MET A CA 1
ATOM 638 C C . MET A 1 84 ? -1.805 2.021 -10.597 1.00 92.88 84 MET A C 1
ATOM 640 O O . MET A 1 84 ? -1.518 1.502 -11.674 1.00 92.88 84 MET A O 1
ATOM 644 N N . GLU A 1 85 ? -1.316 3.202 -10.218 1.00 93.00 85 GLU A N 1
ATOM 645 C CA . GLU A 1 85 ? -0.387 3.980 -11.047 1.00 93.00 85 GLU A CA 1
ATOM 646 C C . GLU A 1 85 ? 0.926 3.231 -11.292 1.00 93.00 85 GLU A C 1
ATOM 648 O O . GLU A 1 85 ? 1.374 3.100 -12.433 1.00 93.00 85 GLU A O 1
ATOM 653 N N . VAL A 1 86 ? 1.514 2.650 -10.242 1.00 90.00 86 VAL A N 1
ATOM 654 C CA . VAL A 1 86 ? 2.734 1.837 -10.369 1.00 90.00 86 VAL A CA 1
ATOM 655 C C . VAL A 1 86 ? 2.494 0.621 -11.264 1.00 90.00 86 VAL A C 1
ATOM 657 O O . VAL A 1 86 ? 3.317 0.326 -12.131 1.00 90.00 86 VAL A O 1
ATOM 660 N N . ARG A 1 87 ? 1.357 -0.070 -11.103 1.00 87.44 87 ARG A N 1
ATOM 661 C CA . ARG A 1 87 ? 0.967 -1.199 -11.960 1.00 87.44 87 ARG A CA 1
ATOM 662 C C . ARG A 1 87 ? 0.882 -0.773 -13.423 1.00 87.44 87 ARG A C 1
ATOM 664 O O . ARG A 1 87 ? 1.429 -1.468 -14.276 1.00 87.44 87 ARG A O 1
ATOM 671 N N . ASN A 1 88 ? 0.219 0.344 -13.712 1.00 93.00 88 ASN A N 1
ATOM 672 C CA . ASN A 1 88 ? 0.083 0.856 -15.074 1.00 93.00 88 ASN A CA 1
ATOM 673 C C . ASN A 1 88 ? 1.462 1.154 -15.678 1.00 93.00 88 ASN A C 1
ATOM 675 O O . ASN A 1 88 ? 1.778 0.656 -16.757 1.00 93.00 88 ASN A O 1
ATOM 679 N N . LYS A 1 89 ? 2.331 1.856 -14.939 1.00 90.56 89 LYS A N 1
ATOM 680 C CA . LYS A 1 89 ? 3.696 2.173 -15.387 1.00 90.56 89 LYS A CA 1
ATOM 681 C C . LYS A 1 89 ? 4.567 0.936 -15.591 1.00 90.56 89 LYS A C 1
ATOM 683 O O . LYS A 1 89 ? 5.345 0.892 -16.539 1.00 90.56 89 LYS A O 1
ATOM 688 N N . ALA A 1 90 ? 4.425 -0.088 -14.752 1.00 86.94 90 ALA A N 1
ATOM 689 C CA . ALA A 1 90 ? 5.142 -1.350 -14.926 1.00 86.94 90 ALA A CA 1
ATOM 690 C C . ALA A 1 90 ? 4.713 -2.086 -16.208 1.00 86.94 90 ALA A C 1
ATOM 692 O O . ALA A 1 90 ? 5.558 -2.628 -16.921 1.00 86.94 90 ALA A O 1
ATOM 693 N N . VAL A 1 91 ? 3.413 -2.080 -16.524 1.00 88.81 91 VAL A N 1
ATOM 694 C CA . VAL A 1 91 ? 2.885 -2.657 -17.770 1.00 88.81 91 VAL A CA 1
ATOM 695 C C . VAL A 1 91 ? 3.369 -1.866 -18.986 1.00 88.81 91 VAL A C 1
ATOM 697 O O . VAL A 1 91 ? 3.829 -2.477 -19.949 1.00 88.81 91 VAL A O 1
ATOM 700 N N . GLU A 1 92 ? 3.328 -0.532 -18.933 1.00 89.38 92 GLU A N 1
ATOM 701 C CA . GLU A 1 92 ? 3.867 0.339 -19.988 1.00 89.38 92 GLU A CA 1
ATOM 702 C C . GLU A 1 92 ? 5.358 0.063 -20.240 1.00 89.38 92 GLU A C 1
ATOM 704 O O . GLU A 1 92 ? 5.765 -0.134 -21.382 1.00 89.38 92 GLU A O 1
ATOM 709 N N . ALA A 1 93 ? 6.171 -0.024 -19.183 1.00 86.75 93 ALA A N 1
ATOM 710 C CA . ALA A 1 93 ? 7.602 -0.302 -19.303 1.00 86.75 93 ALA A CA 1
ATOM 711 C C . ALA A 1 93 ? 7.880 -1.671 -19.945 1.00 86.75 93 ALA A C 1
ATOM 713 O O . ALA A 1 93 ? 8.778 -1.796 -20.777 1.00 86.75 93 ALA A O 1
ATOM 714 N N . TYR A 1 94 ? 7.093 -2.696 -19.602 1.00 84.88 94 TYR A N 1
ATOM 715 C CA . TYR A 1 94 ? 7.191 -4.005 -20.247 1.00 84.88 94 TYR A CA 1
ATOM 716 C C . TYR A 1 94 ? 6.835 -3.938 -21.740 1.00 84.88 94 TYR A C 1
ATOM 718 O O . TYR A 1 94 ? 7.547 -4.502 -22.572 1.00 84.88 94 TYR A O 1
ATOM 726 N N . GLN A 1 95 ? 5.762 -3.222 -22.088 1.00 87.00 95 GLN A N 1
ATOM 727 C CA . GLN A 1 95 ? 5.360 -3.015 -23.481 1.00 87.00 95 GLN A CA 1
ATOM 728 C C . GLN A 1 95 ? 6.428 -2.253 -24.281 1.00 87.00 95 GLN A C 1
ATOM 730 O O . GLN A 1 95 ? 6.705 -2.619 -25.422 1.00 87.00 95 GLN A O 1
ATOM 735 N N . GLU A 1 96 ? 7.068 -1.244 -23.686 1.00 85.06 96 GLU A N 1
ATOM 736 C CA . GLU A 1 96 ? 8.139 -0.475 -24.329 1.00 85.06 96 GLU A CA 1
ATOM 737 C C . GLU A 1 96 ? 9.358 -1.350 -24.652 1.00 85.06 96 GLU A C 1
ATOM 739 O O . GLU A 1 96 ? 9.864 -1.300 -25.770 1.00 85.06 96 GLU A O 1
ATOM 744 N N . ILE A 1 97 ? 9.788 -2.215 -23.722 1.00 80.38 97 ILE A N 1
ATOM 745 C CA . ILE A 1 97 ? 10.903 -3.153 -23.952 1.00 80.38 97 ILE A CA 1
ATOM 746 C C . ILE A 1 97 ? 10.600 -4.087 -25.133 1.00 80.38 97 ILE A C 1
ATOM 748 O O . ILE A 1 97 ? 11.474 -4.334 -25.968 1.00 80.38 97 ILE A O 1
ATOM 752 N N . MET A 1 98 ? 9.362 -4.585 -25.226 1.00 80.56 98 MET A N 1
ATOM 753 C CA . MET A 1 98 ? 8.930 -5.422 -26.351 1.00 80.56 98 MET A CA 1
ATOM 754 C C . MET A 1 98 ? 8.949 -4.651 -27.676 1.00 80.56 98 MET A C 1
ATOM 756 O O . MET A 1 98 ? 9.329 -5.217 -28.697 1.00 80.56 98 MET A O 1
ATOM 760 N N . ARG A 1 99 ? 8.595 -3.360 -27.661 1.00 80.12 99 ARG A N 1
ATOM 761 C CA . ARG A 1 99 ? 8.613 -2.497 -28.851 1.00 80.12 99 ARG A CA 1
ATOM 762 C C . ARG A 1 99 ? 10.024 -2.097 -29.286 1.00 80.12 99 ARG A C 1
ATOM 764 O O . ARG A 1 99 ? 10.240 -1.920 -30.472 1.00 80.12 99 ARG A O 1
ATOM 771 N N . MET A 1 100 ? 10.966 -1.960 -28.353 1.00 77.50 100 MET A N 1
ATOM 772 C CA . MET A 1 100 ? 12.378 -1.676 -28.652 1.00 77.50 100 MET A CA 1
ATOM 773 C C . MET A 1 100 ? 13.138 -2.887 -29.212 1.00 77.50 100 MET A C 1
ATOM 775 O O . MET A 1 100 ? 14.198 -2.712 -29.805 1.00 77.50 100 MET A O 1
ATOM 779 N N . SER A 1 101 ? 12.641 -4.103 -28.958 1.00 58.31 101 SER A N 1
ATOM 780 C CA . SER A 1 101 ? 13.297 -5.360 -29.351 1.00 58.31 101 SER A CA 1
ATOM 781 C C . SER A 1 101 ? 12.826 -5.908 -30.706 1.00 58.31 101 SER A C 1
ATOM 783 O O . SER A 1 101 ? 13.431 -6.858 -31.202 1.00 58.31 101 SER A O 1
ATOM 785 N N . MET A 1 102 ? 11.754 -5.346 -31.279 1.00 55.50 102 MET A N 1
ATOM 786 C CA . MET A 1 102 ? 11.345 -5.558 -32.676 1.00 55.50 102 MET A CA 1
ATOM 787 C C . MET A 1 102 ? 11.911 -4.457 -33.564 1.00 55.50 102 MET A C 1
ATOM 789 O O . MET A 1 102 ? 12.347 -4.798 -34.683 1.00 55.50 102 MET A O 1
#

Nearest PDB structures (foldseek):
  6lqo-assembly2_I  TM=4.008E-01  e=1.150E+00  human gammaherpesvirus 4
  6dkm-assembly1_B  TM=7.090E-01  e=8.246E+00  synthetic construct
  3r84-assembly16_O  TM=5.785E-01  e=7.198E+00  Saccharomyces cerevisiae
  5y9o-assembly1_B  TM=4.153E-01  e=6.725E+00  Legionella pneumophila

Solvent-accessible surface area (backbone atoms only — not comparable to full-atom values): 6070 Å² total; per-residue (Å²): 137,84,81,84,79,81,78,78,76,77,73,72,80,75,74,74,74,71,77,80,68,79,83,66,46,74,67,55,51,51,52,51,49,53,52,52,52,51,50,50,53,54,47,50,52,49,39,43,51,50,23,52,51,43,49,48,39,44,74,71,66,45,102,56,63,67,66,57,36,52,50,37,43,50,48,31,52,52,50,50,53,53,49,51,53,53,51,51,52,54,52,51,54,53,52,47,55,58,61,74,73,107